Protein AF-A0A9D8AP34-F1 (afdb_monomer_lite)

Radius of gyration: 14.92 Å; chains: 1; bounding box: 33×22×47 Å

Foldseek 3Di:
DPLCLQVLPPPDGLVPDDLLVSLLSCQQDNDPVSVQVPDLVSVLVNLVVDPNVVHNGDPVSVVQSVLLNVQSVPDPGPVRSSVVSVVVVVVVVVVVVD

pLDDT: mean 92.48, std 8.96, range [38.62, 97.75]

Secondary structure (DSSP, 8-state):
----GGGG-SSS-GGGS-HHHHHHHHHHH--HHHHTTS-HHHHHHHHTT--GGGS---HHHHHHHHHHHHHHTT-SSHHHHHHHHHHHHHHHHHHHT-

Sequence (98 aa):
MPNNLNKYFWDSPIETFSPEFRLIRILEYASFPDLFLYPFDNFKILLEKIELDRYRIPESRKILMECIKPFLANSSSLDEAIKRYVESVIQRKWAEMR

Structure (mmCIF, N/CA/C/O backbone):
data_AF-A0A9D8AP34-F1
#
_entry.id   AF-A0A9D8AP34-F1
#
loop_
_atom_site.group_PDB
_atom_site.id
_atom_site.type_symbol
_atom_site.label_atom_id
_atom_site.label_alt_id
_atom_site.label_comp_id
_atom_site.label_asym_id
_atom_site.label_entity_id
_atom_site.label_seq_id
_atom_site.pdbx_PDB_ins_code
_atom_site.Cartn_x
_atom_site.Cartn_y
_atom_site.Cartn_z
_atom_site.occupancy
_atom_site.B_iso_or_equiv
_atom_site.auth_seq_id
_atom_site.auth_comp_id
_atom_site.auth_asym_id
_atom_site.auth_atom_id
_atom_site.pdbx_PDB_model_num
ATOM 1 N N . MET A 1 1 ? -6.098 12.708 -16.892 1.00 38.62 1 MET A N 1
ATOM 2 C CA . MET A 1 1 ? -4.639 12.776 -17.138 1.00 38.62 1 MET A CA 1
ATOM 3 C C . MET A 1 1 ? -4.114 11.359 -17.026 1.00 38.62 1 MET A C 1
ATOM 5 O O . MET A 1 1 ? -4.585 10.677 -16.124 1.00 38.62 1 MET A O 1
ATOM 9 N N . PRO A 1 2 ? -3.260 10.860 -17.931 1.00 46.12 2 PRO A N 1
ATOM 10 C CA . PRO A 1 2 ? -2.799 9.485 -17.814 1.00 46.12 2 PRO A CA 1
ATOM 11 C C . PRO A 1 2 ? -2.053 9.341 -16.483 1.00 46.12 2 PRO A C 1
ATOM 13 O O . PRO A 1 2 ? -1.194 10.165 -16.169 1.00 46.12 2 PRO A O 1
ATOM 16 N N . ASN A 1 3 ? -2.463 8.339 -15.703 1.00 57.41 3 ASN A N 1
ATOM 17 C CA . ASN A 1 3 ? -1.951 7.932 -14.394 1.00 57.41 3 ASN A CA 1
ATOM 18 C C . ASN A 1 3 ? -0.465 7.571 -14.484 1.00 57.41 3 ASN A C 1
ATOM 20 O O . ASN A 1 3 ? -0.095 6.398 -14.480 1.00 57.41 3 ASN A O 1
ATOM 24 N N . ASN A 1 4 ? 0.398 8.568 -14.664 1.00 76.56 4 ASN A N 1
ATOM 25 C CA . ASN A 1 4 ? 1.757 8.298 -15.085 1.00 76.56 4 ASN A CA 1
ATOM 26 C C . ASN A 1 4 ? 2.690 8.148 -13.887 1.00 76.56 4 ASN A C 1
ATOM 28 O O . ASN A 1 4 ? 3.477 9.041 -13.564 1.00 76.56 4 ASN A O 1
ATOM 32 N N . LEU A 1 5 ? 2.619 6.980 -13.253 1.00 90.00 5 LEU A N 1
ATOM 33 C CA . LEU A 1 5 ? 3.589 6.567 -12.247 1.00 90.00 5 LEU A CA 1
ATOM 34 C C . LEU A 1 5 ? 5.022 6.494 -12.806 1.00 90.00 5 LEU A C 1
ATOM 36 O O . LEU A 1 5 ? 5.953 6.516 -12.007 1.00 90.00 5 LEU A O 1
ATOM 40 N N . ASN A 1 6 ? 5.233 6.501 -14.137 1.00 90.31 6 ASN A N 1
ATOM 41 C CA . ASN A 1 6 ? 6.577 6.506 -14.739 1.00 90.31 6 ASN A CA 1
ATOM 42 C C . ASN A 1 6 ? 7.448 7.677 -14.273 1.00 90.31 6 ASN A C 1
ATOM 44 O O . ASN A 1 6 ? 8.666 7.554 -14.279 1.00 90.31 6 ASN A O 1
ATOM 48 N N . LYS A 1 7 ? 6.863 8.788 -13.803 1.00 92.19 7 LYS A N 1
ATOM 49 C CA . LYS A 1 7 ? 7.639 9.907 -13.240 1.00 92.19 7 LYS A CA 1
ATOM 50 C C . LYS A 1 7 ? 8.487 9.517 -12.014 1.00 92.19 7 LYS A C 1
ATOM 52 O O . LYS A 1 7 ? 9.388 10.260 -11.648 1.00 92.19 7 LYS A O 1
ATOM 57 N N . TYR A 1 8 ? 8.211 8.367 -11.395 1.00 94.19 8 TYR A N 1
ATOM 58 C CA . TYR A 1 8 ? 8.981 7.800 -10.281 1.00 94.19 8 TYR A CA 1
ATOM 59 C C . TYR A 1 8 ? 10.066 6.805 -10.713 1.00 94.19 8 TYR A C 1
ATOM 61 O O . TYR A 1 8 ? 10.758 6.246 -9.864 1.00 94.19 8 TYR A O 1
ATOM 69 N N . PHE A 1 9 ? 10.224 6.588 -12.020 1.00 94.06 9 PHE A N 1
ATOM 70 C CA . PHE A 1 9 ? 11.159 5.638 -12.613 1.00 94.06 9 PHE A CA 1
ATOM 71 C C . PHE A 1 9 ? 12.037 6.380 -13.625 1.00 94.06 9 PHE A C 1
ATOM 73 O O . PHE A 1 9 ? 11.718 6.477 -14.805 1.00 94.06 9 PHE A O 1
ATOM 80 N N . TRP A 1 10 ? 13.139 6.960 -13.146 1.00 89.88 10 TRP A N 1
ATOM 81 C CA . TRP A 1 10 ? 14.032 7.774 -13.980 1.00 89.88 10 TRP A CA 1
ATOM 82 C C . TRP A 1 10 ? 15.007 6.942 -14.824 1.00 89.88 10 TRP A C 1
ATOM 84 O O . TRP A 1 10 ? 15.529 7.442 -15.815 1.00 89.88 10 TRP A O 1
ATOM 94 N N . ASP A 1 11 ? 15.247 5.683 -14.446 1.00 89.88 11 ASP A N 1
ATOM 95 C CA 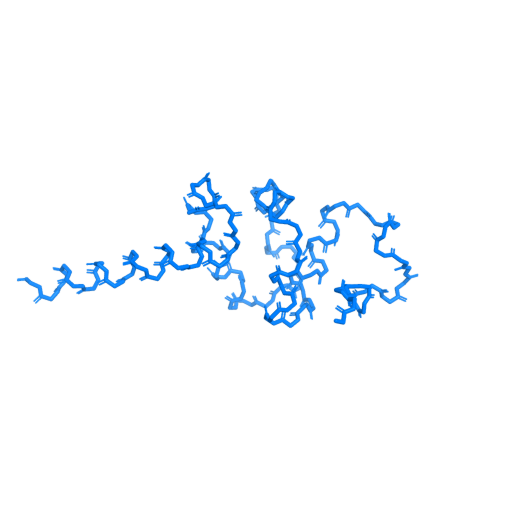. ASP A 1 11 ? 16.230 4.818 -15.108 1.00 89.88 11 ASP A CA 1
ATOM 96 C C . ASP A 1 11 ? 15.654 4.095 -16.343 1.00 89.88 11 ASP A C 1
ATOM 98 O O . ASP A 1 11 ? 16.391 3.747 -17.264 1.00 89.88 11 ASP A O 1
ATOM 102 N N . SER A 1 12 ? 14.347 3.802 -16.359 1.00 92.31 12 SER A N 1
ATOM 103 C CA . SER A 1 12 ? 13.651 3.027 -17.403 1.00 92.31 12 SER A CA 1
ATOM 104 C C . SER A 1 12 ? 12.125 3.102 -17.224 1.00 92.31 12 SER A C 1
ATOM 106 O O . SER A 1 12 ? 11.672 3.489 -16.147 1.00 92.31 12 SER A O 1
ATOM 108 N N . PRO A 1 13 ? 11.314 2.703 -18.225 1.00 90.06 13 PRO A N 1
ATOM 109 C CA . PRO A 1 13 ? 9.864 2.549 -18.063 1.00 90.06 13 PRO A CA 1
ATOM 110 C C . PRO A 1 13 ? 9.484 1.626 -16.895 1.00 90.06 13 PRO A C 1
ATOM 112 O O . PRO A 1 13 ? 10.201 0.667 -16.591 1.00 90.06 13 PRO A O 1
ATOM 115 N N . ILE A 1 14 ? 8.344 1.890 -16.247 1.00 91.31 14 ILE A N 1
ATOM 116 C CA . ILE A 1 14 ? 7.869 1.134 -15.075 1.00 91.31 14 ILE A CA 1
ATOM 117 C C . ILE A 1 14 ? 7.732 -0.364 -15.374 1.00 91.31 14 ILE A C 1
ATOM 119 O O . ILE A 1 14 ? 8.014 -1.201 -14.513 1.00 91.31 14 ILE A O 1
ATOM 123 N N . GLU A 1 15 ? 7.344 -0.711 -16.601 1.00 90.75 15 GLU A N 1
ATOM 124 C CA . GLU A 1 15 ? 7.124 -2.081 -17.059 1.00 90.75 15 GLU A CA 1
ATOM 125 C C . GLU A 1 15 ? 8.407 -2.925 -17.060 1.00 90.75 15 GLU A C 1
ATOM 127 O O . GLU A 1 15 ? 8.322 -4.149 -16.971 1.00 90.75 15 GLU A O 1
ATOM 132 N N . THR A 1 16 ? 9.580 -2.288 -17.089 1.00 94.12 16 THR A N 1
ATOM 133 C CA . THR A 1 16 ? 10.889 -2.957 -17.060 1.00 94.12 16 THR A CA 1
ATOM 134 C C . THR A 1 16 ? 11.217 -3.549 -15.685 1.00 94.12 16 THR A C 1
ATOM 136 O O . THR A 1 16 ? 11.987 -4.501 -15.585 1.00 94.12 16 THR A O 1
ATOM 139 N N . PHE A 1 17 ? 10.642 -3.012 -14.605 1.00 94.19 17 PHE A N 1
ATOM 140 C CA . PHE A 1 17 ? 10.985 -3.412 -13.236 1.00 94.19 17 PHE A CA 1
ATOM 141 C C . PHE A 1 17 ? 10.085 -4.524 -12.695 1.00 94.19 17 PHE A C 1
ATOM 143 O O . PHE A 1 17 ? 8.945 -4.665 -13.136 1.00 94.19 17 PHE A O 1
ATOM 150 N N . SER A 1 18 ? 10.542 -5.275 -11.686 1.00 94.44 18 SER A N 1
ATOM 151 C CA . SER A 1 18 ? 9.680 -6.249 -10.998 1.00 94.44 18 SER A CA 1
ATOM 152 C C . SER A 1 18 ? 8.555 -5.551 -10.214 1.00 94.44 18 SER A C 1
ATOM 154 O O . SER A 1 18 ? 8.730 -4.404 -9.787 1.00 94.44 18 SER A O 1
ATOM 156 N N . PRO A 1 19 ? 7.403 -6.207 -9.981 1.00 94.56 19 PRO A N 1
ATOM 157 C CA . PRO A 1 19 ? 6.321 -5.641 -9.175 1.00 94.56 19 PRO A CA 1
ATOM 158 C C . PRO A 1 19 ? 6.765 -5.181 -7.780 1.00 94.56 19 PRO A C 1
ATOM 160 O O . PRO A 1 19 ? 6.365 -4.092 -7.364 1.00 94.56 19 PRO A O 1
ATOM 163 N N . GLU A 1 20 ? 7.631 -5.945 -7.097 1.00 95.06 20 GLU A N 1
ATOM 164 C CA . GLU A 1 20 ? 8.199 -5.555 -5.797 1.00 95.06 20 GLU A CA 1
ATOM 165 C C . GLU A 1 20 ? 8.946 -4.225 -5.907 1.00 95.06 20 GLU A C 1
ATOM 167 O O . GLU A 1 20 ? 8.678 -3.293 -5.148 1.00 95.06 20 GLU A O 1
ATOM 172 N N . PHE A 1 21 ? 9.857 -4.113 -6.880 1.00 95.00 21 PHE A N 1
ATOM 173 C CA . PHE A 1 21 ? 10.653 -2.903 -7.071 1.00 95.00 21 PHE A CA 1
ATOM 174 C C . PHE A 1 21 ? 9.776 -1.699 -7.412 1.00 95.00 21 PHE A C 1
ATOM 176 O O . PHE A 1 21 ? 10.012 -0.596 -6.917 1.00 95.00 21 PHE A O 1
ATOM 183 N N . ARG A 1 22 ? 8.723 -1.911 -8.213 1.00 95.31 22 ARG A N 1
ATOM 184 C CA . ARG A 1 22 ? 7.737 -0.866 -8.503 1.00 95.31 22 ARG A CA 1
ATOM 185 C C . ARG A 1 22 ? 7.083 -0.369 -7.221 1.00 95.31 22 ARG A C 1
ATOM 187 O O . ARG A 1 22 ? 7.055 0.838 -7.010 1.00 95.31 22 ARG A O 1
ATOM 194 N N . LEU A 1 23 ? 6.596 -1.267 -6.361 1.00 95.88 23 LEU A N 1
ATOM 195 C CA . LEU A 1 23 ? 5.968 -0.862 -5.103 1.00 95.88 23 LEU A CA 1
ATOM 196 C C . LEU A 1 23 ? 6.957 -0.112 -4.203 1.00 95.88 23 LEU A C 1
ATOM 198 O O . LEU A 1 23 ? 6.606 0.943 -3.688 1.00 95.88 23 LEU A O 1
ATOM 202 N N . ILE A 1 24 ? 8.194 -0.598 -4.070 1.00 96.44 24 ILE A N 1
ATOM 203 C CA . ILE A 1 24 ? 9.238 0.071 -3.278 1.00 96.44 24 ILE A CA 1
ATOM 204 C C . ILE A 1 24 ? 9.454 1.504 -3.771 1.00 96.44 24 ILE A C 1
ATOM 206 O O . ILE A 1 24 ? 9.348 2.434 -2.979 1.00 96.44 24 ILE A O 1
ATOM 210 N N . ARG A 1 25 ? 9.663 1.713 -5.078 1.00 95.62 25 ARG A N 1
ATOM 211 C CA . ARG A 1 25 ? 9.846 3.058 -5.656 1.00 95.62 25 ARG A CA 1
ATOM 212 C C . ARG A 1 25 ? 8.649 3.970 -5.404 1.00 95.62 25 ARG A C 1
ATOM 214 O O . ARG A 1 25 ? 8.825 5.142 -5.074 1.00 95.62 25 ARG A O 1
ATOM 221 N N . ILE A 1 26 ? 7.434 3.441 -5.529 1.00 96.31 26 ILE A N 1
ATOM 222 C CA . ILE A 1 26 ? 6.217 4.188 -5.203 1.00 96.31 26 ILE A CA 1
ATOM 223 C C . ILE A 1 26 ? 6.198 4.562 -3.717 1.00 96.31 26 ILE A C 1
ATOM 225 O O . ILE A 1 26 ? 5.964 5.721 -3.378 1.00 96.31 26 ILE A O 1
ATOM 229 N N . LEU A 1 27 ? 6.517 3.632 -2.819 1.00 96.44 27 LEU A N 1
ATOM 230 C CA . LEU A 1 27 ? 6.596 3.909 -1.387 1.00 96.44 27 LEU A CA 1
ATOM 231 C C . LEU A 1 27 ? 7.738 4.870 -1.029 1.00 96.44 27 LEU A C 1
ATOM 233 O O . LEU A 1 27 ? 7.588 5.636 -0.084 1.00 96.44 27 LEU A O 1
ATOM 237 N N . GLU A 1 28 ? 8.830 4.919 -1.780 1.00 96.00 28 GLU A N 1
ATOM 238 C CA . GLU A 1 28 ? 9.923 5.868 -1.542 1.00 96.00 28 GLU A CA 1
ATOM 239 C C . GLU A 1 28 ? 9.584 7.283 -2.031 1.00 96.00 28 GLU A C 1
ATOM 241 O O . GLU A 1 28 ? 9.783 8.252 -1.299 1.00 96.00 28 GLU A O 1
ATOM 246 N N . TYR A 1 29 ? 9.038 7.417 -3.244 1.00 95.38 29 TYR A N 1
ATOM 247 C CA . TYR A 1 29 ? 9.022 8.704 -3.953 1.00 95.38 29 TYR A CA 1
ATOM 248 C C . TYR A 1 29 ? 7.637 9.231 -4.312 1.00 95.38 29 TYR A C 1
ATOM 250 O O . TYR A 1 29 ? 7.510 10.420 -4.618 1.00 95.38 29 TYR A O 1
ATOM 258 N N . ALA A 1 30 ? 6.595 8.392 -4.295 1.00 94.94 30 ALA A N 1
ATOM 259 C CA . ALA A 1 30 ? 5.286 8.841 -4.744 1.00 94.94 30 ALA A CA 1
ATOM 260 C C . ALA A 1 30 ? 4.732 9.957 -3.862 1.00 94.94 30 ALA A C 1
ATOM 262 O O . ALA A 1 30 ? 4.893 9.937 -2.637 1.00 94.94 30 ALA A O 1
ATOM 263 N N . SER A 1 31 ? 4.045 10.919 -4.480 1.00 93.44 31 SER A N 1
ATOM 264 C CA . SER A 1 31 ? 3.213 11.850 -3.725 1.00 93.44 31 SER A CA 1
ATOM 265 C C . SER A 1 31 ? 2.065 11.066 -3.082 1.00 93.44 31 SER A C 1
ATOM 267 O O . SER A 1 31 ? 1.714 9.978 -3.542 1.00 93.44 31 SER A O 1
ATOM 269 N N . PHE A 1 32 ? 1.475 11.592 -2.008 1.00 89.38 32 PHE A N 1
ATOM 270 C CA . PHE A 1 32 ? 0.388 10.879 -1.336 1.00 89.38 32 PHE A CA 1
ATOM 271 C C . PHE A 1 32 ? -0.803 10.577 -2.271 1.00 89.38 32 PHE A C 1
ATOM 273 O O . PHE A 1 32 ? -1.236 9.429 -2.280 1.00 89.38 32 PHE A O 1
ATOM 280 N N . PRO A 1 33 ? -1.281 11.509 -3.125 1.00 91.81 33 PRO A N 1
ATOM 281 C CA . PRO A 1 33 ? -2.311 11.196 -4.121 1.00 91.81 33 PRO A CA 1
ATOM 282 C C . PRO A 1 33 ? -1.904 10.116 -5.131 1.00 91.81 33 PRO A C 1
ATOM 284 O O . PRO A 1 33 ? -2.718 9.271 -5.490 1.00 91.81 33 PRO A O 1
ATOM 287 N N . ASP A 1 34 ? -0.645 10.115 -5.578 1.00 93.62 34 ASP A N 1
ATOM 288 C CA . ASP A 1 34 ? -0.177 9.151 -6.580 1.00 93.62 34 ASP A CA 1
ATOM 289 C C . ASP A 1 34 ? -0.078 7.721 -6.024 1.00 93.62 34 ASP A C 1
ATOM 291 O O . ASP A 1 34 ? -0.151 6.761 -6.788 1.00 93.62 34 ASP A O 1
ATOM 295 N N . LEU A 1 35 ? 0.026 7.554 -4.700 1.00 91.81 35 LEU A N 1
ATOM 296 C CA . LEU A 1 35 ? 0.005 6.240 -4.053 1.00 91.81 35 LEU A CA 1
ATOM 297 C C . LEU A 1 35 ? -1.281 5.458 -4.380 1.00 91.81 35 LEU A C 1
ATOM 299 O O . LEU A 1 35 ? -1.231 4.246 -4.573 1.00 91.81 35 LEU A O 1
ATOM 303 N N . PHE A 1 36 ? -2.413 6.156 -4.506 1.00 92.81 36 PHE A N 1
ATOM 304 C CA . PHE A 1 36 ? -3.719 5.566 -4.825 1.00 92.81 36 PHE A CA 1
ATOM 305 C C . PHE A 1 36 ? -3.852 5.125 -6.286 1.00 92.81 36 PHE A C 1
ATOM 307 O O . PHE A 1 36 ? -4.807 4.436 -6.634 1.00 92.81 36 PHE A O 1
ATOM 314 N N . LEU A 1 37 ? -2.909 5.509 -7.149 1.00 93.06 37 LEU A N 1
ATOM 315 C CA . LEU A 1 37 ? -2.888 5.084 -8.547 1.00 93.06 37 LEU A CA 1
ATOM 316 C C . LEU A 1 37 ? -2.217 3.718 -8.728 1.00 93.06 37 LEU A C 1
ATOM 318 O O . LEU A 1 37 ? -2.319 3.127 -9.804 1.00 93.06 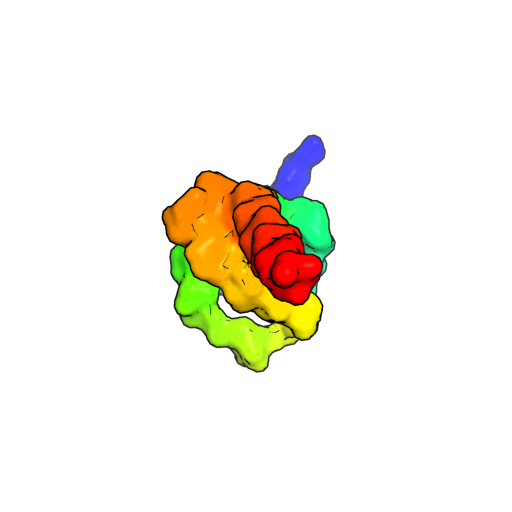37 LEU A O 1
ATOM 322 N N . TYR A 1 38 ? -1.504 3.220 -7.713 1.00 93.31 38 TYR A N 1
ATOM 323 C CA . TYR A 1 38 ? -0.867 1.912 -7.783 1.00 93.31 38 TYR A CA 1
ATOM 324 C C . TYR A 1 38 ? -1.920 0.792 -7.658 1.00 93.31 38 TYR A C 1
ATOM 326 O O . TYR A 1 38 ? -2.787 0.879 -6.786 1.00 93.31 38 TYR A O 1
ATOM 334 N N . PRO A 1 39 ? -1.860 -0.276 -8.481 1.00 94.19 39 PRO A N 1
ATOM 335 C CA . PRO A 1 39 ? -2.848 -1.353 -8.442 1.00 94.19 39 PRO A CA 1
ATOM 336 C C . PRO A 1 39 ? -2.970 -1.994 -7.055 1.00 94.19 39 PRO A C 1
ATOM 338 O O . PRO A 1 39 ? -2.000 -2.539 -6.523 1.00 94.19 39 PRO A O 1
ATOM 341 N N . PHE A 1 40 ? -4.174 -1.951 -6.483 1.00 95.56 40 PHE A N 1
ATOM 342 C CA . PHE A 1 40 ? -4.413 -2.367 -5.102 1.00 95.56 40 PHE A CA 1
ATOM 343 C C . PHE A 1 40 ? -4.162 -3.864 -4.861 1.00 95.56 40 PHE A C 1
ATOM 345 O O . PHE A 1 4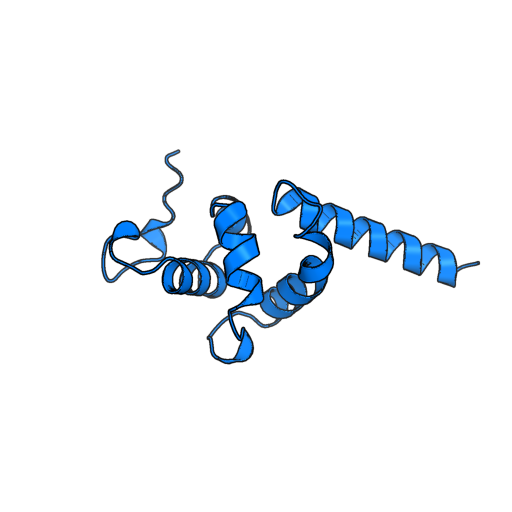0 ? -3.560 -4.222 -3.851 1.00 95.56 40 PHE A O 1
ATOM 352 N N . ASP A 1 41 ? -4.530 -4.738 -5.802 1.00 94.12 41 ASP A N 1
ATOM 353 C CA . ASP A 1 41 ? -4.281 -6.181 -5.665 1.00 94.12 41 ASP A CA 1
ATOM 354 C C . ASP A 1 41 ? -2.783 -6.489 -5.532 1.00 94.12 41 ASP A C 1
ATOM 356 O O . ASP A 1 41 ? -2.363 -7.246 -4.653 1.00 94.12 41 ASP A O 1
ATOM 360 N N . ASN A 1 42 ? -1.954 -5.825 -6.345 1.00 93.62 42 ASN A N 1
ATOM 361 C CA . ASN A 1 42 ? -0.500 -5.931 -6.243 1.00 93.62 42 ASN A CA 1
ATOM 362 C C . ASN A 1 42 ? -0.001 -5.338 -4.925 1.00 93.62 42 ASN A C 1
ATOM 364 O O . ASN A 1 42 ? 0.840 -5.941 -4.263 1.00 93.62 42 ASN A O 1
ATOM 368 N N . PHE A 1 43 ? -0.528 -4.177 -4.527 1.00 94.94 43 PHE A N 1
ATOM 369 C CA . PHE A 1 43 ? -0.162 -3.517 -3.276 1.00 94.94 43 PHE A CA 1
ATOM 370 C C . PHE A 1 43 ? -0.346 -4.451 -2.079 1.00 94.94 43 PHE A C 1
ATOM 372 O O . PHE A 1 43 ? 0.587 -4.655 -1.306 1.00 94.94 43 PHE A O 1
ATOM 379 N N . LYS A 1 44 ? -1.530 -5.060 -1.968 1.00 94.31 44 LYS A N 1
ATOM 380 C CA . LYS A 1 44 ? -1.908 -5.978 -0.892 1.00 94.31 44 LYS A CA 1
ATOM 381 C C . LYS A 1 44 ? -0.950 -7.164 -0.788 1.00 94.31 44 LYS A C 1
ATOM 383 O O . LYS A 1 44 ? -0.435 -7.437 0.290 1.00 94.31 44 LYS A O 1
ATOM 388 N N . ILE A 1 45 ? -0.680 -7.837 -1.907 1.00 93.94 45 ILE A N 1
ATOM 389 C CA . ILE A 1 45 ? 0.172 -9.036 -1.940 1.00 93.94 45 ILE A CA 1
ATOM 390 C C . ILE A 1 45 ? 1.633 -8.698 -1.624 1.00 93.94 45 ILE A C 1
ATOM 392 O O . ILE A 1 45 ? 2.324 -9.461 -0.950 1.00 93.94 45 ILE A O 1
ATOM 396 N N . LEU A 1 46 ? 2.134 -7.587 -2.162 1.00 94.81 46 LEU A N 1
ATOM 397 C CA . LEU A 1 46 ? 3.547 -7.234 -2.066 1.00 94.81 46 LEU A CA 1
ATOM 398 C C . LEU A 1 46 ? 3.886 -6.603 -0.714 1.00 94.81 46 LEU A C 1
ATOM 400 O O . LEU A 1 46 ? 4.948 -6.890 -0.168 1.00 94.81 46 LEU A O 1
ATOM 404 N N . LEU A 1 47 ? 2.990 -5.796 -0.140 1.00 94.06 47 LEU A N 1
ATOM 405 C CA . LEU A 1 47 ? 3.230 -5.144 1.147 1.00 94.06 47 LEU A CA 1
ATOM 406 C C . LEU A 1 47 ? 3.394 -6.151 2.298 1.00 94.06 47 LEU A C 1
ATOM 408 O O . LEU A 1 47 ? 4.126 -5.888 3.248 1.00 94.06 47 LEU A O 1
ATOM 412 N N . GLU A 1 48 ? 2.774 -7.329 2.209 1.00 89.81 48 GLU A N 1
ATOM 413 C CA . GLU A 1 48 ? 2.998 -8.410 3.177 1.00 89.81 48 GLU A CA 1
ATOM 414 C C . GLU A 1 48 ? 4.413 -9.000 3.114 1.00 89.81 48 GLU A C 1
ATOM 416 O O . GLU A 1 48 ? 4.906 -9.496 4.125 1.00 89.81 48 GLU A O 1
ATOM 421 N N . LYS A 1 49 ? 5.066 -8.929 1.948 1.00 91.00 49 LYS A N 1
ATOM 422 C CA . LYS A 1 49 ? 6.362 -9.566 1.668 1.00 91.00 49 LYS A CA 1
ATOM 423 C C . LYS A 1 49 ? 7.559 -8.632 1.837 1.00 91.00 49 LYS A C 1
ATOM 425 O O . LYS A 1 49 ? 8.682 -9.109 1.966 1.00 91.00 49 LYS A O 1
ATOM 430 N N . ILE A 1 50 ? 7.346 -7.321 1.765 1.00 92.12 50 ILE A N 1
ATOM 431 C CA . ILE A 1 50 ? 8.423 -6.327 1.780 1.00 92.12 50 ILE A CA 1
ATOM 432 C C . ILE A 1 50 ? 8.793 -5.977 3.224 1.00 92.12 50 ILE A C 1
ATOM 434 O O . ILE A 1 50 ? 7.953 -5.545 4.009 1.00 92.12 50 ILE A O 1
ATOM 438 N N . GLU A 1 51 ? 10.080 -6.079 3.552 1.00 92.88 51 GLU A N 1
ATOM 439 C CA . GLU A 1 51 ? 10.638 -5.522 4.788 1.00 92.88 51 GLU A CA 1
ATOM 440 C C . GLU A 1 51 ? 10.874 -4.012 4.617 1.00 92.88 51 GLU A C 1
ATOM 442 O O . GLU A 1 51 ? 11.898 -3.590 4.073 1.00 92.88 51 GLU A O 1
ATOM 447 N N . LEU A 1 52 ? 9.917 -3.188 5.061 1.00 93.19 52 LEU A N 1
ATOM 448 C CA . LEU A 1 52 ? 9.906 -1.732 4.830 1.00 93.19 52 LEU A CA 1
ATOM 449 C C . LEU A 1 52 ? 11.157 -1.008 5.356 1.00 93.19 52 LEU A C 1
ATOM 451 O O . LEU A 1 52 ? 11.569 0.002 4.784 1.00 93.19 52 LEU A O 1
ATOM 455 N N . ASP A 1 53 ? 11.790 -1.534 6.405 1.00 93.56 53 ASP A N 1
ATOM 456 C CA . ASP A 1 53 ? 12.980 -0.941 7.023 1.00 93.56 53 ASP A CA 1
ATOM 457 C C . ASP A 1 53 ? 14.258 -1.065 6.199 1.00 93.56 53 ASP A C 1
ATOM 459 O O . ASP A 1 53 ? 15.227 -0.352 6.458 1.00 93.56 53 ASP A O 1
ATOM 463 N N . ARG A 1 54 ? 14.260 -1.910 5.165 1.00 94.94 54 ARG A N 1
ATOM 464 C CA . ARG A 1 54 ? 15.406 -2.044 4.256 1.00 94.94 54 ARG A CA 1
ATOM 465 C C . ARG A 1 54 ? 15.486 -0.939 3.202 1.00 94.94 54 ARG A C 1
ATOM 467 O O . ARG A 1 54 ? 16.482 -0.863 2.485 1.00 94.94 54 ARG A O 1
ATOM 474 N N . TYR A 1 55 ? 14.457 -0.101 3.090 1.00 95.50 55 TYR A N 1
ATOM 475 C CA . TYR A 1 55 ? 14.298 0.865 2.003 1.00 95.50 55 TYR A CA 1
ATOM 476 C C . TYR A 1 55 ? 14.214 2.299 2.522 1.00 95.50 55 TYR A C 1
ATOM 478 O O . TYR A 1 55 ? 13.953 2.546 3.701 1.00 95.50 55 TYR A O 1
ATOM 486 N N . ARG A 1 56 ? 14.405 3.280 1.632 1.00 95.50 56 ARG A N 1
ATOM 487 C CA . ARG A 1 56 ? 14.400 4.712 1.982 1.00 95.50 56 ARG A CA 1
ATOM 488 C C . ARG A 1 56 ? 12.977 5.274 2.039 1.00 95.50 56 ARG A C 1
ATOM 490 O O . ARG A 1 56 ? 12.706 6.371 1.558 1.00 95.50 56 ARG A O 1
ATOM 497 N N . ILE A 1 57 ? 12.060 4.501 2.614 1.00 96.44 57 ILE A N 1
ATOM 498 C CA . ILE A 1 57 ? 10.650 4.861 2.755 1.00 96.44 57 ILE A CA 1
ATOM 499 C C . ILE A 1 57 ? 10.521 5.843 3.930 1.00 96.44 57 ILE A C 1
ATOM 501 O O . ILE A 1 57 ? 11.043 5.553 5.009 1.00 96.44 57 ILE A O 1
ATOM 505 N N . PRO A 1 58 ? 9.826 6.985 3.766 1.00 95.81 58 PRO A N 1
ATOM 506 C CA . PRO A 1 58 ? 9.595 7.918 4.863 1.00 95.81 58 PRO A CA 1
ATOM 507 C C . PRO A 1 58 ? 8.926 7.243 6.065 1.00 95.81 58 PRO A C 1
ATOM 509 O O . PRO A 1 58 ? 7.964 6.493 5.901 1.00 95.81 58 PRO A O 1
ATOM 512 N N . GLU A 1 59 ? 9.381 7.563 7.276 1.00 95.88 59 GLU A N 1
ATOM 513 C CA . GLU A 1 59 ? 8.922 6.902 8.507 1.00 95.88 59 GLU A CA 1
ATOM 514 C C . GLU A 1 59 ? 7.403 6.999 8.707 1.00 95.88 59 GLU A C 1
ATOM 516 O O . GLU A 1 59 ? 6.732 6.012 8.991 1.00 95.88 59 GLU A O 1
ATOM 521 N N . SER A 1 60 ? 6.819 8.169 8.438 1.00 94.69 60 SER A N 1
ATOM 522 C CA . SER A 1 60 ? 5.365 8.368 8.495 1.00 94.69 60 SER A CA 1
ATOM 523 C C . SER A 1 60 ? 4.595 7.435 7.558 1.00 94.69 60 SER A C 1
ATOM 525 O O . SER A 1 60 ? 3.491 6.995 7.881 1.00 94.69 60 SER A O 1
ATOM 527 N N . ARG A 1 61 ? 5.176 7.105 6.400 1.00 95.56 61 ARG A N 1
ATOM 528 C CA . ARG A 1 61 ? 4.587 6.169 5.447 1.00 95.56 61 ARG A CA 1
ATOM 529 C C . ARG A 1 61 ? 4.725 4.740 5.938 1.00 95.56 61 ARG A C 1
ATOM 531 O O . ARG A 1 61 ? 3.740 4.020 5.847 1.00 95.56 61 ARG A O 1
ATOM 538 N N . LYS A 1 62 ? 5.873 4.346 6.498 1.00 96.38 62 LYS A N 1
ATOM 539 C CA . LYS A 1 62 ? 6.030 3.020 7.119 1.00 96.38 62 LYS A CA 1
ATOM 540 C C . LYS A 1 62 ? 4.992 2.797 8.215 1.00 96.38 62 LYS A C 1
ATOM 542 O O . LYS A 1 62 ? 4.264 1.812 8.165 1.00 96.38 62 LYS A O 1
ATOM 547 N N . ILE A 1 63 ? 4.845 3.767 9.119 1.00 95.94 63 ILE A N 1
ATOM 548 C CA . ILE A 1 63 ? 3.834 3.736 10.185 1.00 95.94 63 ILE A CA 1
ATOM 549 C C . ILE A 1 63 ? 2.433 3.570 9.592 1.00 95.94 63 ILE A C 1
ATOM 551 O O . ILE A 1 63 ? 1.672 2.722 10.054 1.00 95.94 63 ILE A O 1
ATOM 555 N N . LEU A 1 64 ? 2.092 4.340 8.549 1.00 95.56 64 LEU A N 1
ATOM 556 C CA . LEU A 1 64 ? 0.806 4.195 7.868 1.00 95.56 64 LEU A CA 1
ATOM 557 C C . LEU A 1 64 ? 0.631 2.785 7.292 1.00 95.56 64 LEU A C 1
ATOM 559 O O . LEU A 1 64 ? -0.426 2.199 7.497 1.00 95.56 64 LEU A O 1
ATOM 563 N N . MET A 1 65 ? 1.639 2.246 6.598 1.00 96.00 65 MET A N 1
ATOM 564 C CA . MET A 1 65 ? 1.587 0.907 6.001 1.00 96.00 65 MET A CA 1
ATOM 565 C C . MET A 1 65 ? 1.345 -0.171 7.059 1.00 96.00 65 MET A C 1
ATOM 567 O O . MET A 1 65 ? 0.452 -0.996 6.882 1.00 96.00 65 MET A O 1
ATOM 571 N N . GLU A 1 66 ? 2.072 -0.126 8.176 1.00 95.25 66 GLU A N 1
ATOM 572 C CA . GLU A 1 66 ? 1.886 -1.055 9.296 1.00 95.25 66 GLU A CA 1
ATOM 573 C C . GLU A 1 66 ? 0.494 -0.917 9.925 1.00 95.25 66 GLU A C 1
ATOM 575 O O . GLU A 1 66 ? -0.177 -1.911 10.199 1.00 95.25 66 GLU A O 1
ATOM 580 N N . CYS A 1 67 ? 0.003 0.314 10.083 1.00 95.88 67 CYS A N 1
ATOM 581 C CA . CYS A 1 67 ? -1.325 0.572 10.637 1.00 95.88 67 CYS A CA 1
ATOM 582 C C . CYS A 1 67 ? -2.460 0.055 9.744 1.00 95.88 67 CYS A C 1
ATOM 584 O O . CYS A 1 67 ? -3.466 -0.431 10.262 1.00 95.88 67 CYS A O 1
ATOM 586 N N . ILE A 1 68 ? -2.327 0.164 8.417 1.00 96.50 68 ILE A N 1
ATOM 587 C CA . ILE A 1 68 ? -3.373 -0.278 7.483 1.00 96.50 68 ILE A CA 1
ATOM 588 C C . ILE A 1 68 ? -3.282 -1.765 7.138 1.00 96.50 68 ILE A C 1
ATOM 590 O O . ILE A 1 68 ? -4.282 -2.330 6.698 1.00 96.50 68 ILE A O 1
ATOM 594 N N . LYS A 1 69 ? -2.125 -2.411 7.348 1.00 94.69 69 LYS A N 1
ATOM 595 C CA . LYS A 1 69 ? -1.872 -3.820 7.001 1.00 94.69 69 LYS A CA 1
ATOM 596 C C . LYS A 1 69 ? -2.983 -4.782 7.456 1.00 94.69 69 LYS A C 1
ATOM 598 O O . LYS A 1 69 ? -3.449 -5.550 6.614 1.00 94.69 69 LYS A O 1
ATOM 603 N N . PRO A 1 70 ? -3.521 -4.698 8.694 1.00 94.94 70 PRO A N 1
ATOM 604 C CA . PRO A 1 70 ? -4.609 -5.575 9.145 1.00 94.94 70 PRO A CA 1
ATOM 605 C C . PRO A 1 70 ? -5.927 -5.407 8.371 1.00 94.94 70 PRO A C 1
ATOM 607 O O . PRO A 1 70 ? -6.776 -6.296 8.387 1.00 94.94 70 PRO A O 1
ATOM 610 N N . PHE A 1 71 ? -6.121 -4.271 7.700 1.00 96.25 71 PHE A N 1
ATOM 611 C CA . PHE A 1 71 ? -7.361 -3.926 7.002 1.00 96.25 71 PHE A CA 1
ATOM 612 C C . PHE A 1 71 ? -7.310 -4.253 5.503 1.00 96.25 71 PHE A C 1
ATOM 614 O O . PHE A 1 71 ? -8.361 -4.327 4.864 1.00 96.25 71 PHE A O 1
ATOM 621 N N . LEU A 1 72 ? -6.124 -4.507 4.938 1.00 94.94 72 LEU A N 1
ATOM 622 C CA . LEU A 1 72 ? -5.943 -4.791 3.506 1.00 94.94 72 LEU A CA 1
ATOM 623 C C . LEU A 1 72 ? -6.673 -6.061 3.059 1.00 94.94 72 LEU A C 1
ATOM 625 O O . LEU A 1 72 ? -7.212 -6.116 1.954 1.00 94.94 72 LEU A O 1
ATOM 629 N N . ALA A 1 73 ? -6.723 -7.082 3.920 1.00 91.94 73 ALA A N 1
ATOM 630 C CA . ALA A 1 73 ? -7.394 -8.349 3.634 1.00 91.94 73 ALA A CA 1
ATOM 631 C C . ALA A 1 73 ? -8.870 -8.159 3.248 1.00 91.94 73 ALA A C 1
ATOM 633 O O . ALA A 1 73 ? -9.334 -8.800 2.305 1.00 91.94 73 ALA A O 1
ATOM 634 N N . ASN A 1 74 ? -9.549 -7.226 3.920 1.00 93.88 74 ASN A N 1
ATOM 635 C CA . ASN A 1 74 ? -10.991 -6.995 3.832 1.00 93.88 74 ASN A CA 1
ATOM 636 C C . ASN A 1 74 ? -11.346 -5.662 3.154 1.00 93.88 74 ASN A C 1
ATOM 638 O O . ASN A 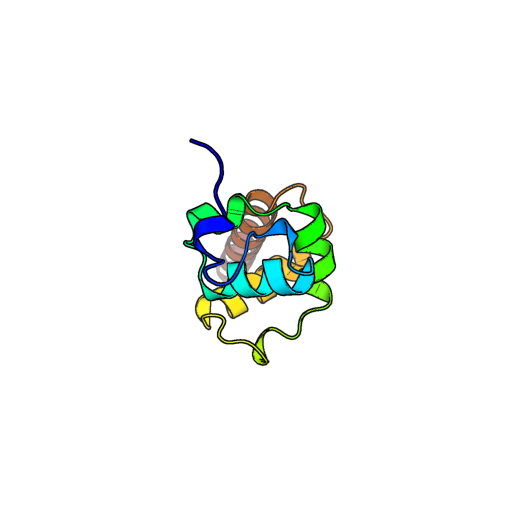1 74 ? -12.441 -5.145 3.364 1.00 93.88 74 ASN A O 1
ATOM 642 N N . SER A 1 75 ? -10.414 -5.091 2.390 1.00 96.94 75 SER A N 1
ATOM 643 C CA . SER A 1 75 ? -10.634 -3.868 1.615 1.00 96.94 75 SER A CA 1
ATOM 644 C C . SER A 1 75 ? -10.561 -4.170 0.121 1.00 96.94 75 SER A C 1
ATOM 646 O O . SER A 1 75 ? -9.894 -5.121 -0.286 1.00 96.94 75 SER A O 1
ATOM 648 N N . SER A 1 76 ? -11.236 -3.354 -0.683 1.00 96.00 76 SER A N 1
ATOM 649 C CA . SER A 1 76 ? -11.221 -3.375 -2.150 1.00 96.00 76 SER A CA 1
ATOM 650 C C . SER A 1 76 ? -10.304 -2.304 -2.750 1.00 96.00 76 SER A C 1
ATOM 652 O O . SER A 1 76 ? -10.000 -2.343 -3.941 1.00 96.00 76 SER A O 1
ATOM 654 N N . SER A 1 77 ? -9.832 -1.364 -1.929 1.00 96.31 77 SER A N 1
ATOM 655 C CA . SER A 1 77 ? -8.946 -0.279 -2.336 1.00 96.31 77 SER A CA 1
ATOM 656 C C . SER A 1 77 ? -8.101 0.239 -1.165 1.00 96.31 77 SER A C 1
ATOM 658 O O . SER A 1 77 ? -8.353 -0.063 0.008 1.00 96.31 77 SER A O 1
ATOM 660 N N . LEU A 1 78 ? -7.076 1.039 -1.478 1.00 95.25 78 LEU A N 1
ATOM 661 C CA . LEU A 1 78 ? -6.192 1.632 -0.472 1.00 95.25 78 LEU A CA 1
ATOM 662 C C . LEU A 1 78 ? -6.917 2.682 0.382 1.00 95.25 78 LEU A C 1
ATOM 664 O O . LEU A 1 78 ? -6.701 2.754 1.591 1.00 95.25 78 LEU A O 1
ATOM 668 N N . ASP A 1 79 ? -7.788 3.484 -0.229 1.00 95.88 79 ASP A N 1
ATOM 669 C CA . ASP A 1 79 ? -8.616 4.463 0.477 1.00 95.88 79 ASP A CA 1
ATOM 670 C C . ASP A 1 79 ? -9.596 3.784 1.434 1.00 95.88 79 ASP A C 1
ATOM 672 O O . ASP A 1 79 ? -9.743 4.240 2.569 1.00 95.88 79 ASP A O 1
ATOM 676 N N . GLU A 1 80 ? -10.183 2.652 1.040 1.00 97.31 80 GLU A N 1
ATOM 677 C CA . GLU A 1 80 ? -11.034 1.868 1.928 1.00 97.31 80 GLU A CA 1
ATOM 678 C C . GLU A 1 80 ? -10.240 1.324 3.127 1.00 97.31 80 GLU A C 1
ATOM 680 O O . GLU A 1 80 ? -10.693 1.443 4.268 1.00 97.31 80 GLU A O 1
ATOM 685 N N . ALA A 1 81 ? -9.029 0.802 2.903 1.00 97.25 81 ALA A N 1
ATOM 686 C CA . ALA A 1 81 ? -8.172 0.309 3.982 1.00 97.25 81 ALA A CA 1
ATOM 687 C C . ALA A 1 81 ? -7.793 1.419 4.979 1.00 97.25 81 ALA A C 1
ATOM 689 O O . ALA A 1 81 ? -7.867 1.221 6.195 1.00 97.25 81 ALA A O 1
ATOM 690 N N . ILE A 1 82 ? -7.447 2.610 4.476 1.00 96.69 82 ILE A N 1
ATOM 691 C CA . ILE A 1 82 ? -7.158 3.786 5.309 1.00 96.69 82 ILE A CA 1
ATOM 692 C C . ILE A 1 82 ? -8.406 4.213 6.087 1.00 96.69 82 ILE A C 1
ATOM 694 O O . ILE A 1 82 ? -8.319 4.473 7.288 1.00 96.69 82 ILE A O 1
ATOM 698 N N . LYS A 1 83 ? -9.574 4.259 5.438 1.00 97.38 83 LYS A N 1
ATOM 699 C CA . LYS A 1 83 ? -10.839 4.623 6.087 1.00 97.38 83 LYS A CA 1
ATOM 700 C C . LYS A 1 83 ? -11.178 3.667 7.231 1.00 97.38 83 LYS A C 1
ATOM 702 O O . LYS A 1 83 ? -11.466 4.129 8.333 1.00 97.38 83 LYS A O 1
ATOM 707 N N . ARG A 1 84 ? -11.062 2.355 7.008 1.00 97.75 84 ARG A N 1
ATOM 708 C CA . ARG A 1 84 ? -11.279 1.326 8.042 1.00 97.75 84 ARG A CA 1
ATOM 709 C C . ARG A 1 84 ? -10.318 1.484 9.220 1.00 97.75 84 ARG A C 1
ATOM 711 O O . ARG A 1 84 ? -10.735 1.376 10.373 1.00 97.75 84 ARG A O 1
ATOM 718 N N . TYR A 1 85 ? -9.050 1.800 8.952 1.00 97.44 85 TYR A N 1
ATOM 719 C CA . TYR A 1 85 ? -8.095 2.120 10.011 1.00 97.44 85 TYR A CA 1
ATOM 720 C C . TYR A 1 85 ? -8.544 3.344 10.825 1.00 97.44 85 TYR A C 1
ATOM 722 O O . TYR A 1 85 ? -8.613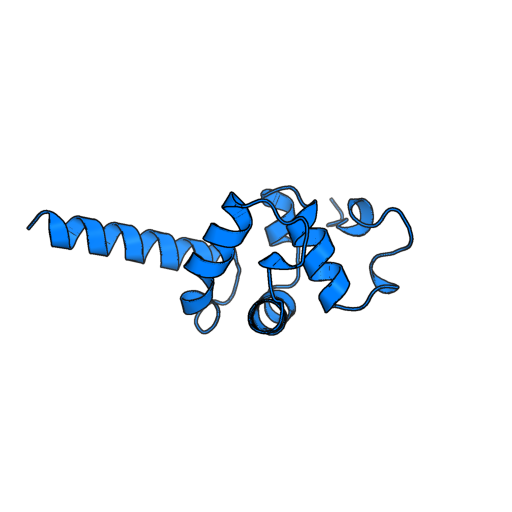 3.260 12.052 1.00 97.44 85 TYR A O 1
ATOM 730 N N . VAL A 1 86 ? -8.909 4.449 10.169 1.00 97.25 86 VAL A N 1
ATOM 731 C CA . VAL A 1 86 ? -9.378 5.673 10.842 1.00 97.25 86 VAL A CA 1
ATOM 732 C C . VAL A 1 86 ? -10.618 5.402 11.699 1.00 97.25 86 VAL A C 1
ATOM 734 O O . VAL A 1 86 ? -10.649 5.797 12.865 1.00 97.25 86 VAL A O 1
ATOM 737 N N . GLU A 1 87 ? -11.603 4.674 11.172 1.00 97.38 87 GLU A N 1
ATOM 738 C CA . GLU A 1 87 ? -12.795 4.255 11.922 1.00 97.38 87 GLU A CA 1
ATOM 739 C C . GLU A 1 87 ? -12.416 3.445 13.172 1.00 97.38 87 GLU A C 1
ATOM 741 O O . GLU A 1 87 ? -12.915 3.727 14.264 1.00 97.38 87 GLU A O 1
ATOM 746 N N . SER A 1 88 ? -11.461 2.515 13.052 1.00 96.75 88 SER A N 1
ATOM 747 C CA . SER A 1 88 ? -10.971 1.724 14.190 1.00 96.75 88 SER A CA 1
ATOM 748 C C . SER A 1 88 ? -10.290 2.575 15.271 1.00 96.75 88 SER A C 1
ATOM 750 O O . SER A 1 88 ? -10.346 2.241 16.455 1.00 96.75 88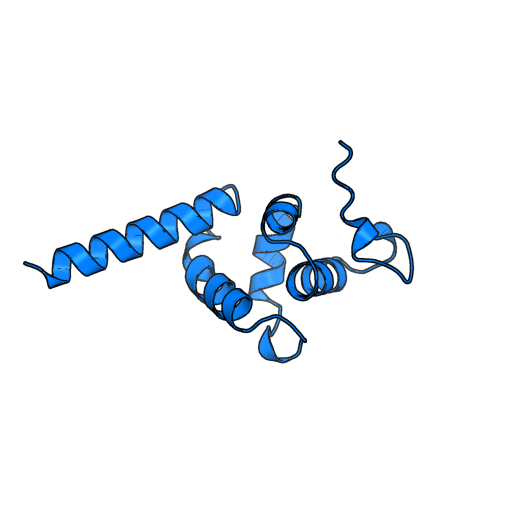 SER A O 1
ATOM 752 N N . VAL A 1 89 ? -9.614 3.663 14.886 1.00 96.38 89 VAL A N 1
ATOM 753 C CA . VAL A 1 89 ? -8.962 4.587 15.826 1.00 96.38 89 VAL A CA 1
ATOM 754 C C . VAL A 1 89 ? -10.012 5.416 16.556 1.00 96.38 89 VAL A C 1
ATOM 756 O O . VAL A 1 89 ? -9.934 5.563 17.775 1.00 96.38 89 VAL A O 1
ATOM 759 N N . ILE A 1 90 ? -11.014 5.924 15.834 1.00 96.25 90 ILE A N 1
ATOM 760 C CA . ILE A 1 90 ? -12.116 6.700 16.417 1.00 96.25 90 ILE A CA 1
ATOM 761 C C . ILE A 1 90 ? -12.879 5.849 17.438 1.00 96.25 90 ILE A C 1
ATOM 763 O O . ILE A 1 90 ? -13.096 6.298 18.562 1.00 96.25 90 ILE A O 1
ATOM 767 N N . GLN A 1 91 ? -13.221 4.607 17.083 1.00 95.62 91 GLN A N 1
ATOM 768 C CA . GLN A 1 91 ? -13.926 3.683 17.976 1.00 95.62 91 GLN A CA 1
ATOM 769 C C . GLN A 1 91 ? -13.138 3.387 19.257 1.00 95.62 91 GLN A C 1
ATOM 771 O O . GLN A 1 91 ? -13.712 3.432 20.344 1.00 95.62 91 GLN A O 1
ATOM 776 N N . ARG A 1 92 ? -11.824 3.140 19.148 1.00 94.44 92 ARG A N 1
ATOM 777 C CA . ARG A 1 92 ? -10.946 2.924 20.311 1.00 94.44 92 ARG A CA 1
ATOM 778 C C . ARG A 1 92 ? -10.930 4.132 21.244 1.00 94.44 92 ARG A C 1
ATOM 780 O O . ARG A 1 92 ? -11.206 3.985 22.429 1.00 94.44 92 ARG A O 1
ATOM 787 N N . LYS A 1 93 ? -10.726 5.333 20.696 1.00 93.94 93 LYS A N 1
ATOM 788 C CA . LYS A 1 93 ? -10.745 6.572 21.490 1.00 93.94 93 LYS A CA 1
ATOM 789 C C . LYS A 1 93 ? -12.084 6.810 22.180 1.00 93.94 93 LYS A C 1
ATOM 791 O O . LYS A 1 93 ? -12.122 7.296 23.301 1.00 93.94 93 LYS A O 1
ATOM 796 N N . TRP A 1 94 ? -13.193 6.490 21.518 1.00 92.69 94 TRP A N 1
ATOM 797 C CA . TRP A 1 94 ? -14.521 6.624 22.116 1.00 92.69 94 TRP A CA 1
ATOM 798 C C . TRP A 1 94 ? -14.757 5.642 23.262 1.00 92.69 94 TRP A C 1
ATOM 800 O O . TRP A 1 94 ? -15.448 5.995 24.213 1.00 92.69 94 TRP A O 1
ATOM 810 N N . ALA A 1 95 ? -14.192 4.436 23.182 1.00 93.19 95 ALA A N 1
ATOM 811 C CA . ALA A 1 95 ? -14.258 3.460 24.263 1.00 93.19 95 ALA A CA 1
ATOM 812 C C . ALA A 1 95 ? -13.427 3.888 25.484 1.00 93.19 95 ALA A C 1
ATOM 814 O O . ALA A 1 95 ? -13.867 3.670 26.602 1.00 93.19 95 ALA A O 1
ATOM 815 N N . GLU A 1 96 ? -12.277 4.537 25.279 1.00 92.62 96 GLU A N 1
ATOM 816 C CA . GLU A 1 96 ? -11.412 5.052 26.358 1.00 92.62 96 GLU A CA 1
ATOM 817 C C . GLU A 1 96 ? -12.014 6.247 27.120 1.00 92.62 96 GLU A C 1
ATOM 819 O O . GLU A 1 96 ? -11.615 6.523 28.247 1.00 92.62 96 GLU A O 1
ATOM 824 N N . MET A 1 97 ? -12.954 6.977 26.509 1.00 86.81 97 MET A N 1
ATOM 825 C CA . MET A 1 97 ? -13.631 8.128 27.127 1.00 86.81 97 MET A CA 1
ATOM 826 C C . MET A 1 97 ? -14.882 7.752 27.941 1.00 86.81 97 MET A C 1
ATOM 828 O O . MET A 1 97 ? -15.501 8.644 28.525 1.00 86.81 97 MET A O 1
ATOM 832 N N . ARG A 1 98 ? -15.297 6.481 27.928 1.00 68.69 98 ARG A N 1
ATOM 833 C CA . ARG A 1 98 ? -16.444 5.963 28.689 1.00 68.69 98 ARG A CA 1
ATOM 834 C C . ARG A 1 98 ? -15.979 5.267 29.957 1.00 68.69 98 ARG A C 1
ATOM 836 O O . ARG A 1 98 ? -16.717 5.392 30.956 1.00 68.69 98 ARG A O 1
#